Protein AF-A0A7W1HMA3-F1 (afdb_monomer_lite)

Radius of gyration: 11.19 Å; chains: 1; bounding box: 26×22×28 Å

Secondary structure (DSSP, 8-state):
-TTTTT--HHHHHHHHT--HHHHHHHHHHGGGS---HHHHHHHHHHHTS-TTGGG----S---

Structure (mmCIF, N/CA/C/O backbone):
data_AF-A0A7W1HMA3-F1
#
_entry.id   AF-A0A7W1HMA3-F1
#
loop_
_atom_site.group_PDB
_atom_site.id
_atom_site.type_symbol
_atom_site.label_atom_id
_atom_site.label_alt_id
_atom_site.label_comp_id
_atom_site.label_asym_id
_atom_site.label_entity_id
_atom_site.label_seq_id
_atom_site.pdbx_PDB_ins_code
_atom_site.Cartn_x
_atom_site.Cartn_y
_atom_site.Cartn_z
_atom_site.occupancy
_atom_site.B_iso_or_equiv
_atom_site.auth_seq_id
_atom_site.auth_comp_id
_atom_site.auth_asym_id
_atom_site.auth_atom_id
_atom_site.pdbx_PDB_model_num
ATOM 1 N N . MET A 1 1 ? 3.529 3.664 7.137 1.00 80.69 1 MET A N 1
ATOM 2 C CA . MET A 1 1 ? 2.384 3.857 6.211 1.00 80.69 1 MET A CA 1
ATOM 3 C C . MET A 1 1 ? 1.244 2.852 6.383 1.00 80.69 1 MET A C 1
ATOM 5 O O . MET A 1 1 ? 0.214 3.251 6.904 1.00 80.69 1 MET A O 1
ATOM 9 N N . ARG A 1 2 ? 1.342 1.564 5.987 1.00 88.50 2 ARG A N 1
ATOM 10 C CA . ARG A 1 2 ? 0.2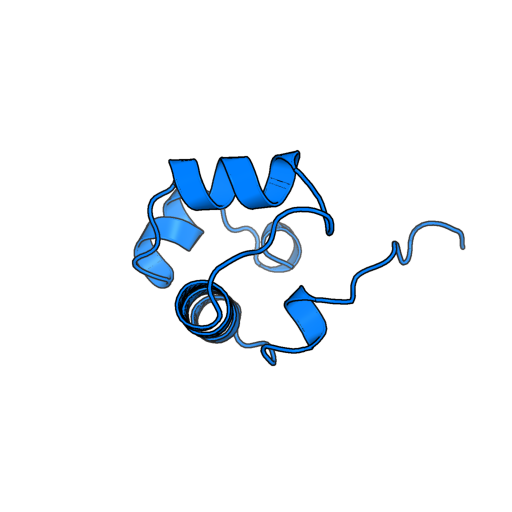03 0.635 6.219 1.00 88.50 2 ARG A CA 1
ATOM 11 C C . ARG A 1 2 ? -0.054 0.378 7.707 1.00 88.50 2 ARG A C 1
ATOM 13 O O . ARG A 1 2 ? -1.201 0.294 8.127 1.00 88.50 2 ARG A O 1
ATOM 20 N N . GLU A 1 3 ? 1.022 0.308 8.489 1.00 87.44 3 GLU A N 1
ATOM 21 C CA . GLU A 1 3 ? 0.978 0.088 9.939 1.00 87.44 3 GLU A CA 1
ATOM 22 C C . GLU A 1 3 ? 0.380 1.293 10.671 1.00 87.44 3 GLU A C 1
ATOM 24 O O . GLU A 1 3 ? -0.453 1.111 11.548 1.00 87.44 3 GLU A O 1
ATOM 29 N N . GLU A 1 4 ? 0.687 2.518 10.227 1.00 89.31 4 GLU A N 1
ATOM 30 C CA . GLU A 1 4 ? 0.049 3.757 10.715 1.00 89.31 4 GLU A CA 1
ATOM 31 C C . GLU A 1 4 ? -1.467 3.773 10.477 1.00 89.31 4 GLU A C 1
ATOM 33 O O . GLU A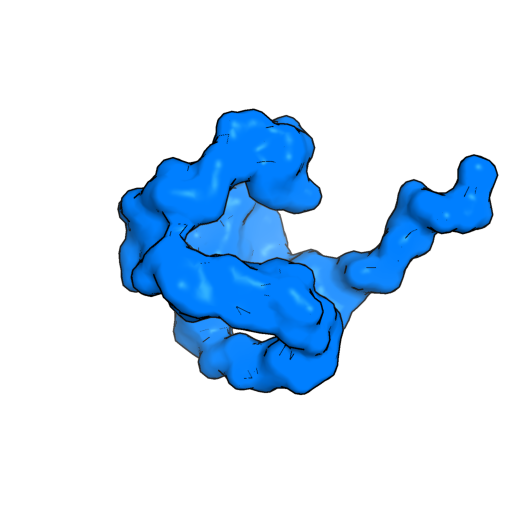 1 4 ? -2.203 4.438 11.197 1.00 89.31 4 GLU A O 1
ATOM 38 N N . LYS A 1 5 ? -1.942 3.027 9.472 1.00 87.75 5 LYS A N 1
ATOM 39 C CA . LYS A 1 5 ? -3.368 2.860 9.163 1.00 87.75 5 LYS A CA 1
ATOM 40 C C . LYS A 1 5 ? -3.965 1.573 9.736 1.00 87.75 5 LYS A C 1
ATOM 42 O O . LYS A 1 5 ? -5.114 1.267 9.434 1.00 87.75 5 LYS A O 1
ATOM 47 N N . ALA A 1 6 ? -3.200 0.822 10.533 1.00 91.12 6 ALA A N 1
ATOM 48 C CA . ALA A 1 6 ? -3.564 -0.485 11.080 1.00 91.12 6 ALA A CA 1
ATOM 49 C C . ALA A 1 6 ? -4.011 -1.515 10.020 1.00 91.12 6 ALA A C 1
ATOM 51 O O . ALA A 1 6 ? -4.801 -2.408 10.313 1.00 91.12 6 ALA A O 1
ATOM 52 N N . TYR A 1 7 ? -3.506 -1.417 8.783 1.00 92.62 7 TYR A N 1
ATOM 53 C CA . TYR A 1 7 ? -3.817 -2.383 7.727 1.00 92.62 7 TYR A CA 1
ATOM 54 C C . TYR A 1 7 ? -2.843 -3.562 7.745 1.00 92.62 7 TYR A C 1
ATOM 56 O O . TYR A 1 7 ? -1.614 -3.408 7.680 1.00 92.62 7 TYR A O 1
ATOM 64 N N . SER A 1 8 ? -3.406 -4.766 7.718 1.00 95.19 8 SER A N 1
ATOM 65 C CA . SER A 1 8 ? -2.696 -5.964 7.284 1.00 95.19 8 SER A CA 1
ATOM 66 C C . SER A 1 8 ? -2.362 -5.891 5.788 1.00 95.19 8 SER A C 1
ATOM 68 O O . SER A 1 8 ? -2.975 -5.154 5.010 1.00 95.19 8 SER A O 1
ATOM 70 N N . GLN A 1 9 ? -1.410 -6.715 5.342 1.00 94.44 9 GLN A N 1
ATOM 71 C CA . GLN A 1 9 ? -1.083 -6.840 3.914 1.00 94.44 9 GLN A CA 1
ATOM 72 C C . GLN A 1 9 ? -2.293 -7.294 3.080 1.00 94.44 9 GLN A C 1
ATOM 74 O O . GLN A 1 9 ? -2.453 -6.856 1.943 1.00 94.44 9 GLN A O 1
ATOM 79 N N . ARG A 1 10 ? -3.170 -8.139 3.646 1.00 96.06 10 ARG A N 1
ATOM 80 C CA . ARG A 1 10 ? -4.398 -8.601 2.977 1.00 96.06 10 ARG A CA 1
ATOM 81 C C . ARG A 1 10 ? -5.417 -7.480 2.814 1.00 96.06 10 ARG A C 1
ATOM 83 O O . ARG A 1 10 ? -6.022 -7.364 1.754 1.00 96.06 10 ARG A O 1
ATOM 90 N N . GLU A 1 11 ? -5.577 -6.633 3.823 1.00 96.69 11 GLU A N 1
ATOM 91 C CA . GLU A 1 11 ? -6.473 -5.477 3.726 1.00 96.69 11 GLU A CA 1
ATOM 92 C C . GLU A 1 11 ? -5.950 -4.450 2.726 1.00 96.69 11 GLU A C 1
ATOM 94 O O . GLU A 1 11 ? -6.722 -3.929 1.923 1.00 96.69 11 GLU A O 1
ATOM 99 N N . LEU A 1 12 ? -4.639 -4.199 2.706 1.00 95.81 12 LEU A N 1
ATOM 100 C CA . LEU A 1 12 ? -4.042 -3.336 1.689 1.00 95.81 12 LEU A CA 1
ATOM 101 C C . LEU A 1 12 ? -4.188 -3.934 0.281 1.00 95.81 12 LEU A C 1
ATOM 103 O O . LEU A 1 12 ? -4.460 -3.199 -0.669 1.00 95.81 12 LEU A O 1
ATOM 107 N N . ALA A 1 13 ? -4.062 -5.256 0.137 1.00 96.75 13 ALA A N 1
ATOM 108 C CA . ALA A 1 13 ? -4.290 -5.951 -1.129 1.00 96.75 13 ALA A CA 1
ATOM 109 C C . ALA A 1 13 ? -5.723 -5.750 -1.634 1.00 96.75 13 ALA A C 1
ATOM 111 O O . ALA A 1 13 ? -5.923 -5.354 -2.783 1.00 96.75 13 ALA A O 1
ATOM 112 N N . ALA A 1 14 ? -6.710 -5.952 -0.756 1.00 97.25 14 ALA A N 1
ATOM 113 C CA . ALA A 1 14 ? -8.119 -5.753 -1.074 1.00 97.25 14 ALA A CA 1
ATOM 114 C C . ALA A 1 14 ? -8.416 -4.300 -1.480 1.00 97.25 14 ALA A C 1
ATOM 116 O O . ALA A 1 14 ? -9.079 -4.070 -2.487 1.00 97.25 14 ALA A O 1
ATOM 117 N N . ARG A 1 15 ? -7.871 -3.320 -0.746 1.00 96.75 15 ARG A N 1
ATOM 118 C CA . ARG A 1 15 ? -8.080 -1.884 -1.014 1.00 96.75 15 ARG A CA 1
ATOM 119 C C . ARG A 1 15 ? -7.402 -1.403 -2.299 1.00 96.75 15 ARG A C 1
ATOM 121 O O . ARG A 1 15 ? -7.965 -0.590 -3.017 1.00 96.75 15 ARG A O 1
ATOM 128 N N . SER A 1 16 ? -6.192 -1.882 -2.587 1.00 95.88 16 SER A N 1
ATOM 129 C CA . SER A 1 16 ? -5.393 -1.423 -3.738 1.00 95.88 16 SER A CA 1
ATOM 130 C C . SER A 1 16 ? -5.622 -2.229 -5.019 1.00 95.88 16 SER A C 1
ATOM 132 O O . SER A 1 16 ? -5.185 -1.827 -6.102 1.00 95.88 16 SER A O 1
ATOM 134 N N . GLY A 1 17 ? -6.241 -3.409 -4.922 1.00 96.56 17 GLY A N 1
ATOM 135 C CA . GLY A 1 17 ? -6.319 -4.355 -6.035 1.00 96.56 17 GLY A CA 1
ATOM 136 C C . GLY A 1 17 ? -4.934 -4.797 -6.528 1.00 96.56 17 GLY A C 1
ATOM 137 O O . GLY A 1 17 ? -4.733 -5.006 -7.731 1.00 96.56 17 GLY A O 1
ATOM 138 N N . VAL A 1 18 ? -3.954 -4.852 -5.622 1.00 95.31 18 VAL A N 1
ATOM 139 C CA . VAL A 1 18 ? -2.614 -5.417 -5.830 1.00 95.31 18 VAL A CA 1
ATOM 140 C C . VAL A 1 18 ? -2.547 -6.726 -5.051 1.00 95.31 18 VAL A C 1
ATOM 142 O O . VAL A 1 18 ? -2.991 -6.788 -3.912 1.00 95.31 18 VAL A O 1
ATOM 145 N N . GLY A 1 19 ? -1.993 -7.785 -5.645 1.00 95.62 19 GLY A N 1
ATOM 146 C CA . GLY A 1 19 ? -1.895 -9.081 -4.967 1.00 95.62 19 GLY A CA 1
ATOM 147 C C . GLY A 1 19 ? -1.073 -9.009 -3.673 1.00 95.62 19 GLY A C 1
ATOM 148 O O . GLY A 1 19 ? -0.027 -8.355 -3.643 1.00 95.62 19 GLY A O 1
ATOM 149 N N . ALA A 1 20 ? -1.516 -9.721 -2.633 1.00 94.06 20 ALA A N 1
ATOM 150 C CA . ALA A 1 20 ? -0.846 -9.760 -1.331 1.00 94.06 20 ALA A CA 1
ATOM 151 C C . ALA A 1 20 ? 0.625 -10.207 -1.440 1.00 94.06 20 ALA A C 1
ATOM 153 O O . ALA A 1 20 ? 1.487 -9.592 -0.824 1.00 94.06 20 ALA A O 1
ATOM 154 N N . ASP A 1 21 ? 0.941 -11.170 -2.313 1.00 92.62 21 ASP A N 1
ATOM 155 C CA . ASP A 1 21 ? 2.324 -11.613 -2.565 1.00 92.62 21 ASP A CA 1
ATOM 156 C C . ASP A 1 21 ? 3.199 -10.527 -3.201 1.00 92.62 21 ASP A C 1
ATOM 158 O O . ASP A 1 21 ? 4.414 -10.477 -2.999 1.00 92.62 21 ASP A O 1
ATOM 162 N N . THR A 1 22 ? 2.600 -9.643 -4.001 1.00 91.06 22 THR A N 1
ATOM 163 C CA . THR A 1 22 ? 3.305 -8.484 -4.555 1.00 91.06 22 THR A CA 1
ATOM 164 C C . THR A 1 22 ? 3.596 -7.479 -3.450 1.00 91.06 22 THR A C 1
ATOM 166 O O . THR A 1 22 ? 4.725 -7.015 -3.361 1.00 91.06 22 THR A O 1
ATOM 169 N N . ILE A 1 23 ? 2.628 -7.194 -2.576 1.00 91.88 23 ILE A N 1
ATOM 170 C CA . ILE A 1 23 ? 2.828 -6.314 -1.414 1.00 91.88 23 ILE A CA 1
ATOM 171 C C . ILE A 1 23 ? 3.910 -6.883 -0.491 1.00 91.88 23 ILE A C 1
ATOM 173 O O . ILE A 1 23 ? 4.865 -6.182 -0.179 1.00 91.88 23 ILE A O 1
ATOM 177 N N . TYR A 1 24 ? 3.824 -8.167 -0.144 1.00 90.69 24 TYR A N 1
ATOM 178 C CA . TYR A 1 24 ? 4.823 -8.860 0.667 1.00 90.69 24 TYR A CA 1
ATOM 179 C C . TYR A 1 24 ? 6.235 -8.743 0.076 1.00 90.69 24 TYR A C 1
ATOM 181 O O . TYR A 1 24 ? 7.179 -8.389 0.781 1.00 90.69 24 TYR A O 1
ATOM 189 N N . ARG A 1 25 ? 6.392 -8.994 -1.233 1.00 88.12 25 ARG A N 1
ATOM 190 C CA . ARG A 1 25 ? 7.690 -8.853 -1.911 1.00 88.12 25 ARG A CA 1
ATOM 191 C C . ARG A 1 25 ? 8.198 -7.418 -1.902 1.00 88.12 25 ARG A C 1
ATOM 193 O O . ARG A 1 25 ? 9.390 -7.229 -1.703 1.00 88.12 25 ARG A O 1
ATOM 200 N N . LEU A 1 26 ? 7.329 -6.429 -2.109 1.00 87.88 26 LEU A N 1
ATOM 201 C CA . LEU A 1 26 ? 7.711 -5.016 -2.073 1.00 87.88 26 LEU A CA 1
ATOM 202 C C . LEU A 1 26 ? 8.150 -4.580 -0.670 1.00 87.88 26 LEU A C 1
ATOM 204 O O . LEU A 1 26 ? 9.156 -3.893 -0.543 1.00 87.88 26 LEU A O 1
ATOM 208 N N . GLU A 1 27 ? 7.449 -5.027 0.373 1.00 86.06 27 GLU A N 1
ATOM 209 C CA . GLU A 1 27 ? 7.820 -4.746 1.766 1.00 86.06 27 GLU A CA 1
ATOM 210 C C . GLU A 1 27 ? 9.140 -5.424 2.155 1.00 86.06 27 GLU A C 1
ATOM 212 O O . GLU A 1 27 ? 9.951 -4.833 2.861 1.00 86.06 27 GLU A O 1
ATOM 217 N N . ARG A 1 28 ? 9.389 -6.646 1.666 1.00 85.38 28 ARG A N 1
ATOM 218 C CA . ARG A 1 28 ? 10.588 -7.423 2.017 1.00 85.38 28 ARG A CA 1
ATOM 219 C C . ARG A 1 28 ? 11.829 -7.055 1.204 1.00 85.38 28 ARG A C 1
ATOM 221 O O . ARG A 1 28 ? 12.936 -7.126 1.724 1.00 85.38 28 ARG A O 1
ATOM 228 N N . ALA A 1 29 ? 11.666 -6.697 -0.067 1.00 77.00 29 ALA A N 1
ATOM 229 C CA . ALA A 1 29 ? 12.771 -6.303 -0.943 1.00 77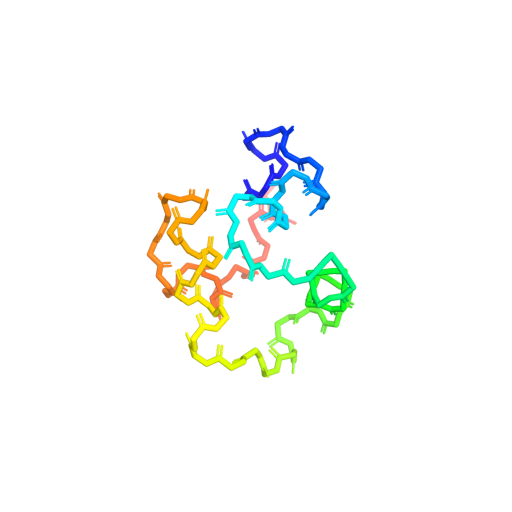.00 29 ALA A CA 1
ATOM 230 C C . ALA A 1 29 ? 13.257 -4.861 -0.692 1.00 77.00 29 ALA A C 1
ATOM 232 O O . ALA A 1 29 ? 14.279 -4.453 -1.249 1.00 77.00 29 ALA A O 1
ATOM 233 N N . GLY A 1 30 ? 12.539 -4.097 0.140 1.00 65.50 30 GLY A N 1
ATOM 234 C CA . GLY A 1 30 ? 12.857 -2.711 0.467 1.00 65.50 30 GLY A CA 1
ATOM 235 C C . GLY A 1 30 ? 12.794 -1.775 -0.746 1.00 65.50 30 GLY A C 1
ATOM 236 O O . GLY A 1 30 ? 12.261 -2.116 -1.805 1.00 65.50 30 GLY A O 1
ATOM 237 N N . ALA A 1 31 ? 13.390 -0.586 -0.611 1.00 56.97 31 ALA A N 1
ATOM 238 C CA . ALA A 1 31 ? 13.438 0.445 -1.659 1.00 56.97 31 ALA A CA 1
ATOM 239 C C . ALA A 1 31 ? 14.118 -0.010 -2.973 1.00 56.97 31 ALA A C 1
ATOM 241 O O . ALA A 1 31 ? 14.011 0.663 -3.998 1.00 56.97 31 ALA A O 1
ATOM 242 N N . SER A 1 32 ? 14.797 -1.161 -2.959 1.00 50.84 32 SER A N 1
ATOM 243 C CA . SER A 1 32 ? 15.460 -1.761 -4.118 1.00 50.84 32 SER A CA 1
ATOM 244 C C . SER A 1 32 ? 14.493 -2.463 -5.078 1.00 50.84 32 SER A C 1
ATOM 246 O O . SER A 1 32 ? 14.852 -2.719 -6.231 1.00 50.84 32 SE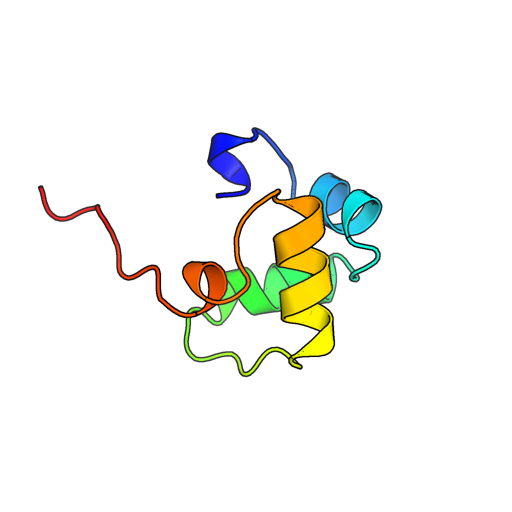R A O 1
ATOM 248 N N . ALA A 1 33 ? 13.258 -2.764 -4.660 1.00 64.38 33 ALA A N 1
ATOM 249 C CA . ALA A 1 33 ? 12.268 -3.317 -5.574 1.00 64.38 33 ALA A CA 1
ATOM 250 C C . ALA A 1 33 ? 11.709 -2.243 -6.511 1.00 64.38 33 ALA A C 1
ATOM 252 O O . ALA A 1 33 ? 10.941 -1.365 -6.114 1.00 64.38 33 ALA A O 1
ATOM 253 N N . LYS A 1 34 ? 12.016 -2.370 -7.807 1.00 69.38 34 LYS A N 1
ATOM 254 C CA . LYS A 1 34 ? 11.330 -1.621 -8.868 1.00 69.38 34 LYS A CA 1
ATOM 255 C C . LYS A 1 34 ? 9.878 -2.091 -8.986 1.00 69.38 34 LYS A C 1
ATOM 257 O O . LYS A 1 34 ? 9.545 -2.929 -9.820 1.00 69.38 34 LYS A O 1
ATOM 262 N N . ALA A 1 35 ? 8.995 -1.532 -8.165 1.00 81.69 35 ALA A N 1
ATOM 263 C CA . ALA A 1 35 ? 7.562 -1.638 -8.388 1.00 81.69 35 ALA A CA 1
ATOM 264 C C . ALA A 1 35 ? 7.195 -0.947 -9.710 1.00 81.69 35 ALA A C 1
ATOM 266 O O . ALA A 1 35 ? 7.651 0.164 -9.999 1.00 81.69 35 ALA A O 1
ATOM 267 N N . HIS A 1 36 ? 6.324 -1.571 -10.508 1.00 89.38 36 HIS A N 1
ATOM 268 C CA . HIS A 1 36 ? 5.778 -0.904 -11.686 1.00 89.38 36 HIS A CA 1
ATOM 269 C C . HIS A 1 36 ? 5.065 0.399 -11.278 1.00 89.38 36 HIS A C 1
ATOM 271 O O . HIS A 1 36 ? 4.334 0.405 -10.283 1.00 89.38 36 HIS A O 1
ATOM 277 N N . PRO A 1 37 ? 5.175 1.489 -12.063 1.00 89.69 37 PRO A N 1
ATOM 278 C CA . PRO A 1 37 ? 4.525 2.762 -11.744 1.00 89.69 37 PRO A CA 1
ATOM 279 C C . PRO A 1 37 ? 3.019 2.644 -11.476 1.00 89.69 37 PRO A C 1
ATOM 281 O O . PRO A 1 37 ? 2.485 3.357 -10.632 1.00 89.69 37 PRO A O 1
ATOM 284 N N . ARG A 1 38 ? 2.330 1.717 -12.156 1.00 93.25 38 ARG A N 1
ATOM 285 C CA . ARG A 1 38 ? 0.909 1.423 -11.918 1.00 93.25 38 ARG A CA 1
ATOM 286 C C . ARG A 1 38 ? 0.652 0.853 -10.520 1.00 93.25 38 ARG A C 1
ATOM 288 O O . ARG A 1 38 ? -0.308 1.262 -9.881 1.00 93.25 38 ARG A O 1
ATOM 295 N N . THR A 1 39 ? 1.505 -0.054 -10.049 1.00 92.56 39 THR A N 1
ATOM 296 C CA . THR A 1 39 ? 1.428 -0.621 -8.696 1.00 92.56 39 THR A CA 1
ATOM 297 C C . THR A 1 39 ? 1.629 0.466 -7.649 1.00 92.56 39 THR A C 1
ATOM 299 O O . THR A 1 39 ? 0.846 0.550 -6.714 1.00 92.56 39 THR A O 1
ATOM 302 N N . ILE A 1 40 ? 2.607 1.354 -7.854 1.00 91.75 40 ILE A N 1
ATOM 303 C CA . ILE A 1 40 ? 2.849 2.483 -6.945 1.00 91.75 40 ILE A CA 1
ATOM 304 C C . ILE A 1 40 ? 1.613 3.387 -6.861 1.00 91.75 40 ILE A C 1
ATOM 306 O O . ILE A 1 40 ? 1.206 3.731 -5.762 1.00 91.75 40 ILE A O 1
ATOM 310 N N . ARG A 1 41 ? 0.977 3.730 -7.991 1.00 94.06 41 ARG A N 1
ATOM 311 C CA . ARG A 1 41 ? -0.249 4.553 -7.986 1.00 94.06 41 ARG A CA 1
ATOM 312 C C . ARG A 1 41 ? -1.391 3.900 -7.202 1.00 94.06 41 ARG A C 1
ATOM 314 O O . ARG A 1 41 ? -1.966 4.552 -6.346 1.00 94.06 41 ARG A O 1
ATOM 321 N N . LYS A 1 42 ? -1.659 2.613 -7.442 1.00 95.69 42 LYS A N 1
ATOM 322 C CA . LYS A 1 42 ? -2.699 1.855 -6.724 1.00 95.69 42 LYS A CA 1
ATOM 323 C C . LYS A 1 42 ? -2.461 1.797 -5.214 1.00 95.69 42 LYS A C 1
ATOM 325 O O . LYS A 1 42 ? -3.391 1.933 -4.428 1.00 95.69 42 LYS A O 1
ATOM 330 N N . LEU A 1 43 ? -1.213 1.561 -4.809 1.00 93.81 43 LEU A N 1
ATOM 331 C CA . LEU A 1 43 ? -0.845 1.517 -3.396 1.00 93.81 43 LEU A CA 1
ATOM 332 C C . LEU A 1 43 ? -0.949 2.903 -2.756 1.00 93.81 43 LEU A C 1
ATOM 334 O O . LEU A 1 43 ? -1.468 3.011 -1.653 1.00 93.81 43 LEU A O 1
ATOM 338 N N . ALA A 1 44 ? -0.498 3.945 -3.455 1.00 93.31 44 ALA A N 1
ATOM 339 C CA . ALA A 1 44 ? -0.567 5.327 -2.996 1.00 93.31 44 ALA A CA 1
ATOM 340 C C . ALA A 1 44 ? -2.022 5.768 -2.777 1.00 93.31 44 ALA A C 1
ATOM 342 O O . ALA A 1 44 ? -2.354 6.269 -1.710 1.00 93.31 44 ALA A O 1
ATOM 343 N N . GLU A 1 45 ? -2.904 5.469 -3.732 1.00 95.75 45 GLU A N 1
ATOM 344 C CA . GLU A 1 45 ? -4.344 5.723 -3.632 1.00 95.75 45 GLU A CA 1
ATOM 345 C C . GLU A 1 45 ? -4.976 4.989 -2.440 1.00 95.75 45 GLU A C 1
ATOM 347 O O . GLU A 1 45 ? -5.620 5.613 -1.600 1.00 95.75 45 GLU A O 1
ATOM 352 N N . ALA A 1 46 ? -4.720 3.684 -2.291 1.00 95.75 46 ALA A N 1
ATOM 353 C CA . ALA A 1 46 ? -5.246 2.896 -1.172 1.00 95.75 46 ALA A CA 1
ATOM 354 C C . ALA A 1 46 ? -4.712 3.346 0.199 1.00 95.75 46 ALA A C 1
ATOM 356 O O . ALA A 1 46 ? -5.376 3.168 1.223 1.00 95.75 46 ALA A O 1
ATOM 357 N N . LEU A 1 47 ? -3.504 3.909 0.225 1.00 93.69 47 LEU A N 1
ATOM 358 C CA . LEU A 1 47 ? -2.886 4.482 1.414 1.00 93.69 47 LEU A CA 1
ATOM 359 C C . LEU A 1 47 ? -3.240 5.962 1.598 1.00 93.69 47 LEU A C 1
ATOM 361 O O . LEU A 1 47 ? -2.952 6.495 2.662 1.00 93.69 47 LEU A O 1
ATOM 365 N N . GLY A 1 48 ? -3.894 6.624 0.641 1.00 93.75 48 GLY A N 1
ATOM 366 C CA . GLY A 1 48 ? -4.189 8.059 0.693 1.00 93.75 48 GLY A CA 1
ATOM 367 C C . GLY A 1 48 ? -2.935 8.931 0.810 1.00 93.75 48 GLY A C 1
ATOM 368 O O . GLY A 1 48 ? -2.941 9.890 1.574 1.00 93.75 48 GLY A O 1
ATOM 369 N N . VAL A 1 49 ? -1.861 8.552 0.117 1.00 92.94 49 VAL A N 1
ATOM 370 C CA . VAL A 1 49 ? -0.577 9.271 0.064 1.00 92.94 49 VAL A CA 1
ATOM 371 C C . VAL A 1 49 ? -0.192 9.538 -1.387 1.00 92.94 49 VAL A C 1
ATOM 373 O O . VAL A 1 49 ? -0.739 8.949 -2.319 1.00 92.94 49 VAL A O 1
ATOM 376 N N . GLU A 1 50 ? 0.795 10.391 -1.605 1.00 92.00 50 GLU A N 1
ATOM 377 C CA . GLU A 1 50 ? 1.341 10.679 -2.921 1.00 92.00 50 GLU A CA 1
ATOM 378 C C . GLU A 1 50 ? 2.305 9.568 -3.393 1.00 92.00 50 GLU A C 1
ATOM 380 O O . GLU A 1 50 ? 3.133 9.074 -2.623 1.00 92.00 50 GLU A O 1
ATOM 385 N N . PRO A 1 51 ? 2.330 9.209 -4.694 1.00 89.69 51 PRO A N 1
ATOM 386 C CA . PRO A 1 51 ? 3.225 8.172 -5.231 1.00 89.69 51 PRO A CA 1
ATOM 387 C C . PRO A 1 51 ? 4.730 8.394 -5.011 1.00 89.69 51 PRO A C 1
ATOM 389 O O . PRO A 1 51 ? 5.518 7.472 -5.242 1.00 89.69 51 PRO A O 1
ATOM 392 N N . ARG A 1 52 ? 5.155 9.615 -4.664 1.00 87.06 52 ARG A N 1
ATOM 393 C CA . ARG A 1 52 ? 6.550 9.939 -4.317 1.00 87.06 52 ARG A CA 1
ATOM 394 C C . ARG A 1 52 ? 6.915 9.489 -2.904 1.00 87.06 52 ARG A C 1
ATOM 396 O O . ARG A 1 52 ? 8.054 9.098 -2.682 1.00 87.06 52 ARG A O 1
ATOM 403 N N . GLU A 1 53 ? 5.946 9.460 -1.993 1.00 85.94 53 GLU A N 1
ATOM 404 C CA . GLU A 1 53 ? 6.146 9.051 -0.600 1.00 85.94 53 GLU A CA 1
ATOM 405 C C . GLU A 1 53 ? 6.499 7.556 -0.519 1.00 85.94 53 GLU A C 1
ATOM 407 O O . GLU A 1 53 ? 7.329 7.149 0.288 1.00 85.94 53 GLU A O 1
ATOM 412 N N . LEU A 1 54 ? 5.995 6.744 -1.457 1.00 82.88 54 LEU A N 1
ATOM 413 C CA . LEU A 1 54 ? 6.343 5.321 -1.585 1.00 82.88 54 LEU A CA 1
ATOM 414 C C . LEU A 1 54 ? 7.748 5.050 -2.153 1.00 82.88 54 LEU A C 1
ATOM 416 O O . LEU A 1 54 ? 8.190 3.905 -2.156 1.00 82.88 54 LEU A O 1
ATOM 420 N N . ARG A 1 55 ? 8.442 6.067 -2.678 1.00 73.12 55 ARG A N 1
ATOM 421 C CA . ARG A 1 55 ? 9.773 5.926 -3.303 1.00 73.12 55 ARG A CA 1
ATOM 422 C C . ARG A 1 55 ? 10.908 6.451 -2.426 1.00 73.12 55 ARG A C 1
ATOM 424 O O . ARG A 1 55 ? 12.057 6.380 -2.848 1.00 73.12 55 ARG A O 1
ATOM 431 N N . GLY A 1 56 ? 10.594 7.002 -1.253 1.00 61.62 56 GLY A N 1
ATOM 432 C CA . GLY A 1 56 ? 11.526 7.839 -0.497 1.00 61.62 56 GLY A CA 1
ATOM 433 C C . GLY A 1 56 ? 11.443 7.737 1.022 1.00 61.62 56 GLY A C 1
ATOM 434 O O . GLY A 1 56 ? 11.970 8.617 1.690 1.00 61.62 56 GLY A O 1
ATOM 435 N N . ALA A 1 57 ? 10.831 6.699 1.591 1.00 46.78 57 ALA A N 1
ATOM 436 C CA . ALA A 1 57 ? 10.898 6.485 3.033 1.00 46.78 57 ALA A CA 1
ATOM 437 C C . ALA A 1 57 ? 12.222 5.789 3.395 1.00 46.78 57 ALA A C 1
ATOM 439 O O . ALA A 1 57 ? 12.273 4.571 3.551 1.00 46.78 57 ALA A O 1
ATOM 440 N N . ARG A 1 58 ? 13.310 6.565 3.475 1.00 52.31 58 ARG 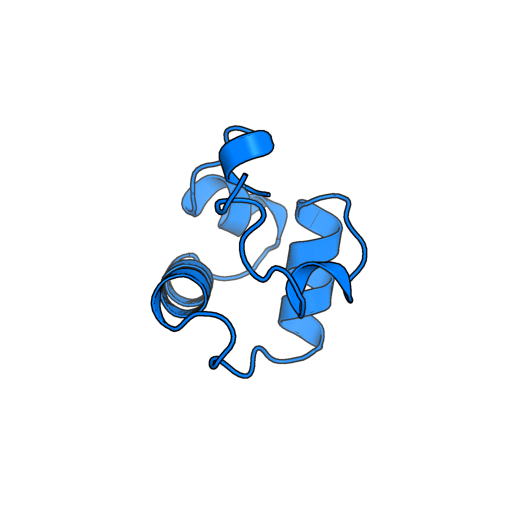A N 1
ATOM 441 C CA . ARG A 1 58 ? 14.378 6.237 4.425 1.00 52.31 58 ARG A CA 1
ATOM 442 C C . ARG A 1 58 ? 13.852 6.545 5.820 1.00 52.31 58 ARG A C 1
ATOM 444 O O . ARG A 1 58 ? 13.140 7.527 6.016 1.00 52.31 58 ARG A O 1
ATOM 451 N N . ASP A 1 59 ? 14.179 5.649 6.729 1.00 46.75 59 ASP A N 1
ATOM 452 C CA . ASP A 1 59 ? 13.720 5.580 8.100 1.00 46.75 59 ASP A CA 1
ATOM 453 C C . ASP A 1 59 ? 13.776 6.925 8.836 1.00 46.75 59 ASP A C 1
ATOM 455 O O . ASP A 1 59 ? 14.840 7.483 9.078 1.00 46.75 59 ASP A O 1
ATOM 459 N N . ALA A 1 60 ? 12.614 7.395 9.293 1.00 42.22 60 ALA A N 1
ATOM 460 C CA . ALA A 1 60 ? 12.507 8.298 10.438 1.00 42.22 60 ALA A CA 1
ATOM 461 C C . ALA A 1 60 ? 12.667 7.504 11.756 1.00 42.22 60 ALA A C 1
ATOM 463 O O . ALA A 1 60 ? 11.860 7.626 12.675 1.00 42.22 60 ALA A O 1
ATOM 464 N N . ARG A 1 61 ? 13.670 6.619 11.813 1.00 46.31 61 ARG A N 1
ATOM 465 C CA . ARG A 1 61 ? 14.051 5.824 12.990 1.00 46.31 61 ARG A CA 1
ATOM 466 C C . ARG A 1 61 ? 15.561 5.937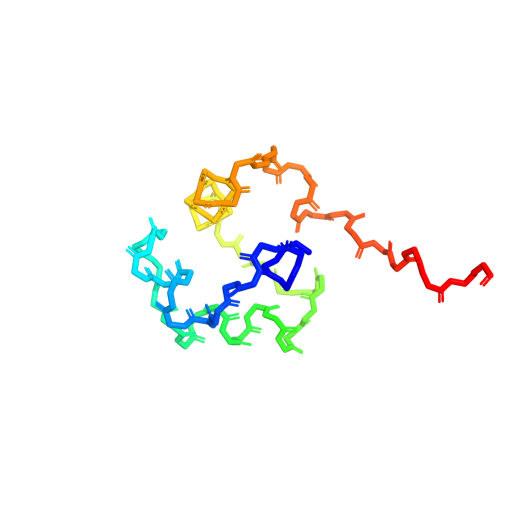 13.220 1.00 46.31 61 ARG A C 1
ATOM 468 O O . ARG A 1 61 ? 16.240 4.928 13.258 1.00 46.31 61 ARG A O 1
ATOM 475 N N . ASP A 1 62 ? 16.046 7.169 13.325 1.00 34.75 62 ASP A N 1
ATOM 476 C CA . ASP A 1 62 ? 17.355 7.537 13.893 1.00 34.75 62 ASP A CA 1
ATOM 477 C C . ASP A 1 62 ? 17.211 8.916 14.578 1.00 34.75 62 ASP A C 1
ATOM 479 O O . ASP A 1 62 ? 17.922 9.874 14.270 1.00 34.75 62 ASP A O 1
ATOM 483 N N . ALA A 1 63 ? 16.208 9.035 15.457 1.00 36.69 63 ALA A N 1
ATOM 484 C CA . ALA A 1 63 ? 16.014 10.165 16.368 1.00 36.69 63 ALA A CA 1
ATOM 485 C C . ALA A 1 63 ? 16.024 9.659 17.812 1.00 36.69 63 ALA A C 1
ATOM 487 O O . ALA A 1 63 ? 15.435 8.576 18.043 1.00 36.69 63 ALA A O 1
#

Foldseek 3Di:
DCVVVVDDLVRLCVQLVNDSVVVVCDVVVDLPDPDDLSSLVSSCVSVVHDSVVSNDDDDPPPD

Sequence (63 aa):
MREEKAYSQRELAARSGVGADTIYRLERAGASAKAHPRTIRKLAEALGVEPRELRGARDARDA

pLDDT: mean 82.96, std 17.21, range [34.75, 97.25]